Protein AF-A0A661IS57-F1 (afdb_monomer_lite)

Secondary structure (DSSP, 8-state):
-PPPEEE-HHHHHHHHHHHHHHHHTTT----------PPEEE-HHHHHHHHHHHHHHHHHHHHHT--EEEEEESSHHHHHHHHTTS---EEEEETT-TT--HHHHHHHHHHH-TTSEEEEEE-TT-HHHHHHHHHTT--SEEEESP-S-SS-STTT--EEEEEE---

Sequence (167 aa):
MGDYTKYDINEGVKSVLVITRNEYKYHAEVEIDLGDIPHIYCHPGQINEVLMNIIVDAAQAIKSQNREEKLFASSAKEALQIIDKEPVHVLVTDLRMPEMDDLALIKEVKKRKPDIVRVVLSGYSQVPTLLAAINEGDVLRYLTKPWNSEEEFRGSYGILLLTISSF

pLDDT: mean 70.17, std 13.15, range [38.22, 89.88]

Structure (mmCIF, N/CA/C/O backbone):
data_AF-A0A661IS57-F1
#
_entry.id   AF-A0A661IS57-F1
#
loop_
_atom_site.group_PDB
_atom_site.id
_atom_site.type_symbol
_atom_site.label_atom_id
_atom_site.label_alt_id
_atom_site.label_comp_id
_atom_site.label_asym_id
_atom_site.label_entity_id
_atom_site.label_seq_id
_atom_site.pdbx_PDB_ins_code
_atom_site.Cartn_x
_atom_site.Cartn_y
_atom_site.Cartn_z
_atom_site.occupancy
_atom_site.B_iso_or_equiv
_atom_site.auth_seq_id
_atom_site.auth_comp_id
_atom_site.auth_asym_id
_atom_site.auth_atom_id
_atom_site.pdbx_PDB_model_num
ATOM 1 N N . MET A 1 1 ? 13.634 17.571 -32.528 1.00 47.81 1 MET A N 1
ATOM 2 C CA . MET A 1 1 ? 14.122 16.237 -32.932 1.00 47.81 1 MET A CA 1
ATOM 3 C C . MET A 1 1 ? 15.500 16.079 -32.319 1.00 47.81 1 MET A C 1
ATOM 5 O O . MET A 1 1 ? 16.312 16.962 -32.553 1.00 47.81 1 MET A O 1
ATOM 9 N N . GLY A 1 2 ? 15.741 15.062 -31.490 1.00 59.78 2 GLY A N 1
ATOM 10 C CA . GLY A 1 2 ? 17.119 14.700 -31.132 1.00 59.78 2 GLY A CA 1
ATOM 11 C C . GLY A 1 2 ? 17.747 13.884 -32.262 1.00 59.78 2 GLY A C 1
ATOM 12 O O . GLY A 1 2 ? 17.012 13.355 -33.091 1.00 59.78 2 GLY A O 1
ATOM 13 N N . ASP A 1 3 ? 19.070 13.756 -32.290 1.00 79.50 3 ASP A N 1
ATOM 14 C CA . ASP A 1 3 ? 19.757 12.883 -33.249 1.00 79.50 3 ASP A CA 1
ATOM 15 C C . ASP A 1 3 ? 19.811 11.429 -32.753 1.00 79.50 3 ASP A C 1
ATOM 17 O O . ASP A 1 3 ? 19.619 11.151 -31.563 1.00 79.50 3 ASP A O 1
ATOM 21 N N . TYR A 1 4 ? 20.022 10.477 -33.666 1.00 81.75 4 TYR A N 1
ATOM 22 C CA . TYR A 1 4 ? 20.308 9.089 -33.294 1.00 81.75 4 TYR A CA 1
ATOM 23 C C . TYR A 1 4 ? 21.767 8.972 -32.844 1.00 81.75 4 TYR A C 1
ATOM 25 O O . TYR A 1 4 ? 22.684 9.394 -33.552 1.00 81.75 4 TYR A O 1
ATOM 33 N N . THR A 1 5 ? 22.000 8.359 -31.686 1.00 88.69 5 THR A N 1
ATOM 34 C CA . THR A 1 5 ? 23.348 8.117 -31.166 1.00 88.69 5 THR A CA 1
ATOM 35 C C . THR A 1 5 ? 23.462 6.742 -30.517 1.00 88.69 5 THR A C 1
ATOM 37 O O . THR A 1 5 ? 22.463 6.101 -30.193 1.00 88.69 5 THR A O 1
ATOM 40 N N . LYS A 1 6 ? 24.702 6.281 -30.342 1.00 89.88 6 LYS A N 1
ATOM 41 C CA . LYS A 1 6 ? 25.017 5.061 -29.600 1.00 89.88 6 LYS A CA 1
ATOM 42 C C . LYS A 1 6 ? 24.830 5.357 -28.109 1.00 89.88 6 LYS A C 1
ATOM 44 O O . LYS A 1 6 ? 25.528 6.208 -27.565 1.00 89.88 6 LYS A O 1
ATOM 49 N N . TYR A 1 7 ? 23.887 4.672 -27.475 1.00 84.25 7 TYR A N 1
ATOM 50 C CA . TYR A 1 7 ? 23.405 4.964 -26.132 1.00 84.25 7 TYR A CA 1
ATOM 51 C C . TYR A 1 7 ? 23.488 3.741 -25.218 1.00 84.25 7 TYR A C 1
ATOM 53 O O . TYR A 1 7 ? 23.199 2.621 -25.642 1.00 84.25 7 TYR A O 1
ATOM 61 N N . ASP A 1 8 ? 23.874 3.972 -23.965 1.00 87.56 8 ASP A N 1
ATOM 62 C CA . ASP A 1 8 ? 23.873 2.970 -22.904 1.00 87.56 8 ASP A CA 1
ATOM 63 C C . ASP A 1 8 ? 22.564 3.072 -22.103 1.00 87.56 8 ASP A C 1
ATOM 65 O O . ASP A 1 8 ? 22.260 4.106 -21.500 1.00 87.56 8 ASP A O 1
ATOM 69 N N . ILE A 1 9 ? 21.785 1.989 -22.107 1.00 83.00 9 ILE A N 1
ATOM 70 C CA . ILE A 1 9 ? 20.506 1.898 -21.393 1.00 83.00 9 ILE A CA 1
ATOM 71 C C . ILE A 1 9 ? 20.731 1.918 -19.875 1.00 83.00 9 ILE A C 1
ATOM 73 O O . ILE A 1 9 ? 19.917 2.494 -19.152 1.00 83.00 9 ILE A O 1
ATOM 77 N N . ASN A 1 10 ? 21.842 1.360 -19.385 1.00 86.06 10 ASN A N 1
ATOM 78 C CA . ASN A 1 10 ? 22.141 1.301 -17.955 1.00 86.06 10 ASN A CA 1
ATOM 79 C C . ASN A 1 10 ? 22.353 2.709 -17.378 1.00 86.06 10 ASN A C 1
ATOM 81 O O . ASN A 1 10 ? 21.901 2.999 -16.270 1.00 86.06 10 ASN A O 1
ATOM 85 N N . GLU A 1 11 ? 22.964 3.616 -18.144 1.00 87.19 11 GLU A N 1
ATOM 86 C CA . GLU A 1 11 ? 23.077 5.032 -17.773 1.00 87.19 11 GLU A CA 1
ATOM 87 C C . GLU A 1 11 ? 21.727 5.765 -17.848 1.00 87.19 11 GLU A C 1
ATOM 89 O O . GLU A 1 11 ? 21.445 6.617 -17.003 1.00 87.19 11 GLU A O 1
ATOM 94 N N . GLY A 1 12 ? 20.854 5.401 -18.794 1.00 81.06 12 GLY A N 1
ATOM 95 C CA . GLY A 1 12 ? 19.476 5.903 -18.857 1.00 81.06 12 GLY A CA 1
ATOM 96 C C . GLY A 1 12 ? 18.655 5.537 -17.623 1.00 81.06 12 GLY A C 1
ATOM 97 O O . GLY A 1 12 ? 18.087 6.420 -16.981 1.00 81.06 12 GLY A O 1
ATOM 98 N N . VAL A 1 13 ? 18.667 4.262 -17.223 1.00 79.50 13 VAL A N 1
ATOM 99 C CA . VAL A 1 13 ? 17.978 3.773 -16.015 1.00 79.50 13 VAL A CA 1
ATOM 100 C C . VAL A 1 13 ? 18.476 4.506 -14.765 1.00 79.50 13 VAL A C 1
ATOM 102 O O . VAL A 1 13 ? 17.665 5.051 -14.015 1.00 79.50 13 VAL A O 1
ATOM 105 N N . LYS A 1 14 ? 19.799 4.603 -14.563 1.00 85.56 14 LYS A N 1
ATOM 106 C CA . LYS A 1 14 ? 20.387 5.342 -13.429 1.00 85.56 14 LYS A CA 1
ATOM 107 C C . LYS A 1 14 ? 19.982 6.819 -13.430 1.00 85.56 14 LYS A C 1
ATOM 109 O O . LYS A 1 14 ? 19.604 7.351 -12.387 1.00 85.56 14 LYS A O 1
ATOM 114 N N . SER A 1 15 ? 20.046 7.483 -14.588 1.00 85.62 15 SER A N 1
ATOM 115 C CA . SER A 1 15 ? 19.696 8.900 -14.726 1.00 85.62 15 SER A CA 1
ATOM 116 C C . SER A 1 15 ? 18.225 9.153 -14.394 1.00 85.62 15 SER A C 1
ATOM 118 O O . SER A 1 15 ? 17.918 10.031 -13.585 1.00 85.62 15 SER A O 1
ATOM 120 N N . VAL A 1 16 ? 17.319 8.345 -14.950 1.00 81.94 16 VAL A N 1
ATOM 121 C CA . VAL A 1 16 ? 15.880 8.463 -14.702 1.00 81.94 16 VAL A CA 1
ATOM 122 C C . VAL A 1 16 ? 15.550 8.209 -13.233 1.00 81.94 16 VAL A C 1
ATOM 124 O O . VAL A 1 16 ? 14.826 9.014 -12.657 1.00 81.94 16 VAL A O 1
ATOM 127 N N . LEU A 1 17 ? 16.124 7.180 -12.598 1.00 74.75 17 LEU A N 1
ATOM 128 C CA . LEU A 1 17 ? 15.917 6.901 -11.169 1.00 74.75 17 LEU A CA 1
ATOM 129 C C . LEU A 1 17 ? 16.337 8.069 -10.264 1.00 74.75 17 LEU A C 1
ATOM 131 O O . LEU A 1 17 ? 15.648 8.384 -9.295 1.00 74.75 17 LEU A O 1
ATOM 135 N N . VAL A 1 18 ? 17.427 8.773 -10.589 1.00 84.56 18 VAL A N 1
ATOM 136 C CA . VAL A 1 18 ? 17.821 9.987 -9.853 1.00 84.56 18 VAL A CA 1
ATOM 137 C C . VAL A 1 18 ? 16.773 11.096 -9.996 1.00 84.56 18 VAL A C 1
ATOM 139 O O . VAL A 1 18 ? 16.458 11.758 -9.006 1.00 84.56 18 VAL A O 1
ATOM 142 N N . ILE A 1 19 ? 16.207 11.283 -11.193 1.00 81.31 19 ILE A N 1
ATOM 143 C CA . ILE A 1 19 ? 15.199 12.320 -11.469 1.00 81.31 19 ILE A CA 1
ATOM 144 C C . ILE A 1 19 ? 13.854 11.977 -10.805 1.00 81.31 19 ILE A C 1
ATOM 146 O O . ILE A 1 19 ? 13.249 12.832 -10.159 1.00 81.31 19 ILE A O 1
ATOM 150 N N . THR A 1 20 ? 13.401 10.725 -10.905 1.00 78.88 20 THR A N 1
ATOM 151 C CA . THR A 1 20 ? 12.118 10.256 -10.353 1.00 78.88 20 THR A CA 1
ATOM 152 C C . THR A 1 20 ? 12.190 9.881 -8.873 1.00 78.88 20 THR A C 1
ATOM 154 O O . THR A 1 20 ? 11.173 9.511 -8.292 1.00 78.88 20 THR A O 1
ATOM 157 N N . ARG A 1 21 ? 13.347 10.029 -8.209 1.00 80.06 21 ARG A N 1
ATOM 158 C CA . ARG A 1 21 ? 13.565 9.642 -6.801 1.00 80.06 21 ARG A CA 1
ATOM 159 C C . ARG A 1 21 ? 12.491 10.145 -5.837 1.00 80.06 21 ARG A C 1
ATOM 161 O O . ARG A 1 21 ? 12.127 9.439 -4.901 1.00 80.06 21 ARG A O 1
ATOM 168 N N . ASN A 1 22 ? 11.979 11.359 -6.038 1.00 78.31 22 ASN A N 1
ATOM 169 C CA . ASN A 1 22 ? 10.922 11.924 -5.193 1.00 78.31 22 ASN A CA 1
ATOM 170 C C . ASN A 1 22 ? 9.589 11.163 -5.286 1.00 78.31 22 ASN A C 1
ATOM 172 O O . ASN A 1 22 ? 8.807 11.222 -4.339 1.00 78.31 22 ASN A O 1
ATOM 176 N N . GLU A 1 23 ? 9.354 10.425 -6.371 1.00 75.50 23 GLU A N 1
ATOM 177 C CA . GLU A 1 23 ? 8.126 9.663 -6.570 1.00 75.50 23 GLU A CA 1
ATOM 178 C C . GLU A 1 23 ? 8.074 8.381 -5.747 1.00 75.50 23 GLU A C 1
ATOM 180 O O . GLU A 1 23 ? 6.992 8.014 -5.301 1.00 75.50 23 GLU A O 1
ATOM 185 N N . TYR A 1 24 ? 9.212 7.736 -5.479 1.00 72.56 24 TYR A N 1
ATOM 186 C CA . TYR A 1 24 ? 9.239 6.452 -4.773 1.00 72.56 24 TYR A CA 1
ATOM 187 C C . TYR A 1 24 ? 9.925 6.482 -3.399 1.00 72.56 24 TYR A C 1
ATOM 189 O O . TYR A 1 24 ? 9.562 5.677 -2.552 1.00 72.56 24 TYR A O 1
ATOM 197 N N . LYS A 1 25 ? 10.840 7.422 -3.104 1.00 75.69 25 LYS A N 1
ATOM 198 C CA . LYS A 1 25 ? 11.702 7.400 -1.890 1.00 75.69 25 LYS A CA 1
ATOM 199 C C . LYS A 1 25 ? 11.001 7.373 -0.517 1.00 75.69 25 LYS A C 1
ATOM 201 O O . LYS A 1 25 ? 11.686 7.235 0.492 1.00 75.69 25 LYS A O 1
ATOM 206 N N . TYR A 1 26 ? 9.687 7.584 -0.461 1.00 72.00 26 TYR A N 1
ATOM 207 C CA . TYR A 1 26 ? 8.872 7.517 0.762 1.00 72.00 26 TYR A CA 1
ATOM 208 C C . TYR A 1 26 ? 7.955 6.281 0.819 1.00 72.00 26 TYR A C 1
ATOM 210 O O . TYR A 1 26 ? 7.244 6.100 1.804 1.00 72.00 26 TYR A O 1
ATOM 218 N N . HIS A 1 27 ? 7.934 5.465 -0.239 1.00 69.19 27 HIS A N 1
ATOM 219 C CA . HIS A 1 27 ? 6.942 4.405 -0.458 1.00 69.19 27 HIS A CA 1
ATOM 220 C C . HIS A 1 27 ? 7.540 3.099 -1.010 1.00 69.19 27 HIS A C 1
ATOM 222 O O . HIS A 1 27 ? 6.898 2.060 -0.904 1.00 69.19 27 HIS A O 1
ATOM 228 N N . ALA A 1 28 ? 8.747 3.134 -1.583 1.00 63.56 28 ALA A N 1
ATOM 229 C CA . ALA A 1 28 ? 9.475 1.965 -2.060 1.00 63.56 28 ALA A CA 1
ATOM 230 C C . ALA A 1 28 ? 10.996 2.178 -1.990 1.00 63.56 28 ALA A C 1
ATOM 232 O O . ALA A 1 28 ? 11.503 3.288 -2.183 1.00 63.56 28 ALA A O 1
ATOM 233 N N . GLU A 1 29 ? 11.716 1.086 -1.761 1.00 71.94 29 GLU A N 1
ATOM 234 C CA . GLU A 1 29 ? 13.155 0.980 -1.996 1.00 71.94 29 GLU A CA 1
ATOM 235 C C . GLU A 1 29 ? 13.392 0.481 -3.430 1.00 71.94 29 GLU A C 1
ATOM 237 O O . GLU A 1 29 ? 12.581 -0.276 -3.964 1.00 71.94 29 GLU A O 1
ATOM 242 N N . VAL A 1 30 ? 14.467 0.939 -4.079 1.00 74.62 30 VAL A N 1
ATOM 243 C CA . VAL A 1 30 ? 14.806 0.538 -5.453 1.00 74.62 30 VAL A CA 1
ATOM 244 C C . VAL A 1 30 ? 16.138 -0.191 -5.452 1.00 74.62 30 VAL A C 1
ATOM 246 O O . VAL A 1 30 ? 17.189 0.417 -5.253 1.00 74.62 30 VAL A O 1
ATOM 249 N N . GLU A 1 31 ? 16.066 -1.489 -5.718 1.00 78.25 31 GLU A N 1
ATOM 250 C CA . GLU A 1 31 ? 17.206 -2.342 -6.027 1.00 78.25 31 GLU A CA 1
ATOM 251 C C . GLU A 1 31 ? 17.506 -2.276 -7.535 1.00 78.25 31 GLU A C 1
ATOM 253 O O . GLU A 1 31 ? 16.595 -2.181 -8.360 1.00 78.25 31 GLU A O 1
ATOM 258 N N . ILE A 1 32 ? 18.791 -2.276 -7.899 1.00 77.50 32 ILE A N 1
ATOM 259 C CA . ILE A 1 32 ? 19.252 -2.158 -9.287 1.00 77.50 32 ILE A CA 1
ATOM 260 C C . ILE A 1 32 ? 20.156 -3.353 -9.594 1.00 77.50 32 ILE A C 1
ATOM 262 O O . ILE A 1 32 ? 21.334 -3.342 -9.239 1.00 77.50 32 ILE A O 1
ATOM 266 N N . ASP A 1 33 ? 19.610 -4.345 -10.294 1.00 81.69 33 ASP A N 1
ATOM 267 C CA . ASP A 1 33 ? 20.372 -5.427 -10.921 1.00 81.69 33 ASP A CA 1
ATOM 268 C C . ASP A 1 33 ? 20.383 -5.204 -12.440 1.00 81.69 33 ASP A C 1
ATOM 270 O O . ASP A 1 33 ? 19.351 -5.289 -13.111 1.00 81.69 33 ASP A O 1
ATOM 274 N N . LEU A 1 34 ? 21.544 -4.822 -12.976 1.00 77.62 34 LEU A N 1
ATOM 275 C CA . LEU A 1 34 ? 21.741 -4.521 -14.393 1.00 77.62 34 LEU A CA 1
ATOM 276 C C . LEU A 1 34 ? 22.862 -5.399 -14.938 1.00 77.62 34 LEU A C 1
ATOM 278 O O . LEU A 1 34 ? 24.024 -5.260 -14.552 1.00 77.62 34 LEU A O 1
ATOM 282 N N . GLY A 1 35 ? 22.506 -6.270 -15.881 1.00 79.94 35 GLY A N 1
ATOM 283 C CA . GLY A 1 35 ? 23.474 -7.031 -16.660 1.00 79.94 35 GLY A CA 1
ATOM 284 C C . GLY A 1 35 ? 24.290 -6.152 -17.613 1.00 79.94 35 GLY A C 1
ATOM 285 O O . GLY A 1 35 ? 24.029 -4.959 -17.800 1.00 79.94 35 GLY A O 1
ATOM 286 N N . ASP A 1 36 ? 25.273 -6.773 -18.262 1.00 84.56 36 ASP A N 1
ATOM 287 C CA . ASP A 1 36 ? 26.055 -6.130 -19.317 1.00 84.56 36 ASP A CA 1
ATOM 288 C C . ASP A 1 36 ? 25.216 -6.070 -20.608 1.00 84.56 36 ASP A C 1
ATOM 290 O O . ASP A 1 36 ? 24.934 -7.095 -21.236 1.00 84.56 36 ASP A O 1
ATOM 294 N N . IL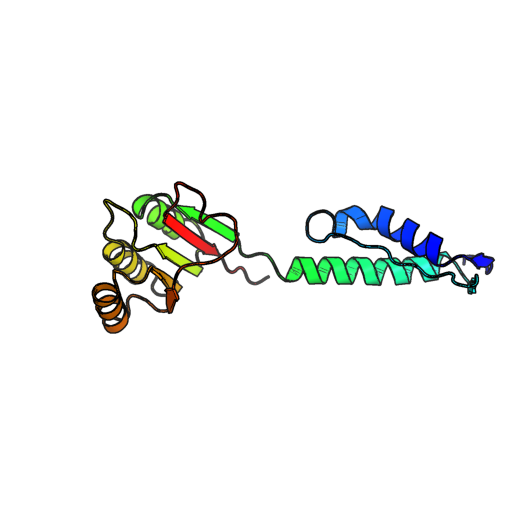E A 1 37 ? 24.737 -4.872 -20.959 1.00 76.44 37 ILE A N 1
ATOM 295 C CA . ILE A 1 37 ? 23.803 -4.643 -22.070 1.00 76.44 37 ILE A CA 1
ATOM 296 C C . ILE A 1 37 ? 24.545 -3.924 -23.208 1.00 76.44 37 ILE A C 1
ATOM 298 O O . ILE A 1 37 ? 25.157 -2.875 -22.987 1.00 76.44 37 ILE A O 1
ATOM 302 N N . PRO A 1 38 ? 24.490 -4.430 -24.457 1.00 76.06 38 PRO A N 1
ATOM 303 C CA . PRO A 1 38 ? 25.118 -3.755 -25.584 1.00 76.06 38 PRO A CA 1
ATOM 304 C C . PRO A 1 38 ? 24.451 -2.401 -25.843 1.00 76.06 38 PRO A C 1
ATOM 306 O O . PRO A 1 38 ? 23.228 -2.268 -25.797 1.00 76.06 38 PRO A O 1
ATOM 309 N N . HIS A 1 39 ? 25.257 -1.394 -26.181 1.00 83.50 39 HIS A N 1
ATOM 310 C CA . HIS A 1 39 ? 24.727 -0.072 -26.508 1.00 83.50 39 HIS A CA 1
ATOM 311 C C . HIS A 1 39 ? 23.814 -0.138 -27.741 1.00 83.50 39 HIS A C 1
ATOM 313 O O . HIS A 1 39 ? 24.182 -0.724 -28.765 1.00 83.50 39 HIS A O 1
ATOM 319 N N . ILE A 1 40 ? 22.678 0.550 -27.677 1.00 84.31 40 ILE A N 1
ATOM 320 C CA . ILE A 1 40 ? 21.701 0.643 -28.767 1.00 84.31 40 ILE A CA 1
ATOM 321 C C . ILE A 1 40 ? 21.889 1.937 -29.566 1.00 84.31 40 ILE A C 1
ATOM 323 O O . ILE A 1 40 ? 22.389 2.927 -29.043 1.00 84.31 40 ILE A O 1
ATOM 327 N N . TYR A 1 41 ? 21.495 1.952 -30.841 1.00 88.00 41 TYR A N 1
ATOM 328 C CA . TYR A 1 41 ? 21.498 3.172 -31.655 1.00 88.00 41 TYR A CA 1
ATOM 329 C C . TYR A 1 41 ? 20.084 3.765 -31.684 1.00 88.00 41 TYR A C 1
ATOM 331 O O . TYR A 1 41 ? 19.203 3.250 -32.369 1.00 88.00 41 TYR A O 1
ATOM 339 N N . CYS A 1 42 ? 19.841 4.804 -30.884 1.00 82.94 42 CYS A N 1
ATOM 340 C CA . CYS A 1 42 ? 18.499 5.330 -30.611 1.00 82.94 42 CYS A CA 1
ATOM 341 C C . CYS A 1 42 ? 18.507 6.848 -30.369 1.00 82.94 42 CYS A C 1
ATOM 343 O O . CYS A 1 42 ? 19.563 7.478 -30.315 1.00 82.94 42 CYS A O 1
ATOM 345 N N . HIS A 1 43 ? 17.325 7.431 -30.165 1.00 84.69 43 HIS A N 1
ATOM 346 C CA . HIS A 1 43 ? 17.168 8.768 -29.593 1.00 84.69 43 HIS A CA 1
ATOM 347 C C . HIS A 1 43 ? 17.130 8.676 -28.054 1.00 84.69 43 HIS A C 1
ATOM 349 O O . HIS A 1 43 ? 16.137 8.179 -27.519 1.00 84.69 43 HIS A O 1
ATOM 355 N N . PRO A 1 44 ? 18.146 9.163 -27.309 1.00 80.88 44 PRO A N 1
ATOM 356 C CA . PRO A 1 44 ? 18.199 8.996 -25.851 1.00 80.88 44 PRO A CA 1
ATOM 357 C C . PRO A 1 44 ? 17.005 9.619 -25.119 1.00 80.88 44 PRO A C 1
ATOM 359 O O . PRO A 1 44 ? 16.500 9.045 -24.161 1.00 80.88 44 PRO A O 1
ATOM 362 N N . GLY A 1 45 ? 16.506 10.761 -25.608 1.00 77.75 45 GLY A N 1
ATOM 363 C CA . GLY A 1 45 ? 15.339 11.433 -25.028 1.00 77.75 45 GLY A CA 1
ATOM 364 C C . GLY A 1 45 ? 14.077 10.565 -25.030 1.00 77.75 45 GLY A C 1
ATOM 365 O O . GLY A 1 45 ? 13.395 10.506 -24.016 1.00 77.75 45 GLY A O 1
ATOM 366 N N . GLN A 1 46 ? 13.813 9.833 -26.119 1.00 78.88 46 GLN A N 1
ATOM 367 C CA . GLN A 1 46 ? 12.640 8.953 -26.218 1.00 78.88 46 GLN A CA 1
ATOM 368 C C . GLN A 1 46 ? 12.765 7.719 -25.316 1.00 78.88 46 GLN A C 1
ATOM 370 O O . GLN A 1 46 ? 11.785 7.304 -24.706 1.00 78.88 46 GLN A O 1
ATOM 375 N N . ILE A 1 47 ? 13.968 7.145 -25.195 1.00 81.19 47 ILE A N 1
ATOM 376 C CA . ILE A 1 47 ? 14.211 6.027 -24.271 1.00 81.19 47 ILE A CA 1
ATOM 377 C C . ILE A 1 47 ? 14.013 6.479 -22.820 1.00 81.19 47 ILE A C 1
ATOM 379 O O . ILE A 1 47 ? 13.325 5.804 -22.059 1.00 81.19 47 ILE A O 1
ATOM 383 N N . ASN A 1 48 ? 14.547 7.644 -22.448 1.00 82.00 48 ASN A N 1
ATOM 384 C CA . ASN A 1 48 ? 14.425 8.162 -21.086 1.00 82.00 48 ASN A CA 1
ATOM 385 C C . ASN A 1 48 ? 12.995 8.593 -20.735 1.00 82.00 48 ASN A C 1
ATOM 387 O O . ASN A 1 48 ? 12.594 8.430 -19.588 1.00 8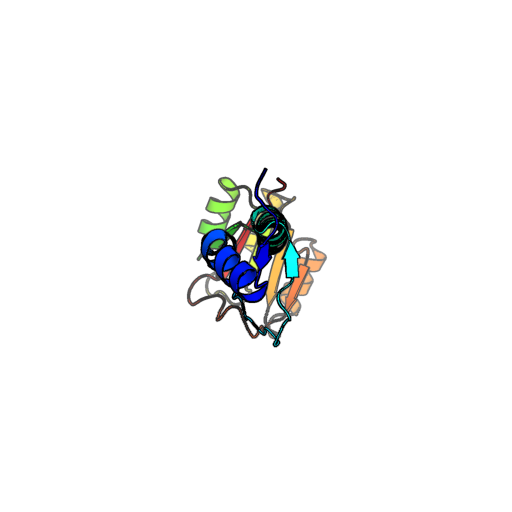2.00 48 ASN A O 1
ATOM 391 N N . GLU A 1 49 ? 12.212 9.078 -21.701 1.00 79.81 49 GLU A N 1
ATOM 392 C CA . GLU A 1 49 ? 10.778 9.350 -21.531 1.00 79.81 49 GLU A CA 1
ATOM 393 C C . GLU A 1 49 ? 9.992 8.061 -21.231 1.00 79.81 49 GLU A C 1
ATOM 395 O O . GLU A 1 49 ? 9.233 8.010 -20.264 1.00 79.81 49 GLU A O 1
ATOM 400 N N . VAL A 1 50 ? 10.240 6.979 -21.981 1.00 72.56 50 VAL A N 1
ATOM 401 C CA . VAL A 1 50 ? 9.611 5.668 -21.730 1.00 72.56 50 VAL A CA 1
ATOM 402 C C . VAL A 1 50 ? 10.025 5.095 -20.370 1.00 72.56 50 VAL A C 1
ATOM 404 O O . VAL A 1 50 ? 9.164 4.663 -19.605 1.00 72.56 50 VAL A O 1
ATOM 407 N N . LEU A 1 51 ? 11.320 5.127 -20.035 1.00 75.06 51 LEU A N 1
ATOM 408 C CA . LEU A 1 51 ? 11.821 4.681 -18.729 1.00 75.06 51 LEU A CA 1
ATOM 409 C C . LEU A 1 51 ? 11.229 5.508 -17.575 1.00 75.06 51 LEU A C 1
ATOM 411 O O . LEU A 1 51 ? 10.870 4.945 -16.541 1.00 75.06 51 LEU A O 1
ATOM 415 N N . MET A 1 52 ? 11.100 6.828 -17.751 1.00 75.12 52 MET A N 1
ATOM 416 C CA . MET A 1 52 ? 10.500 7.719 -16.757 1.00 75.12 52 MET A CA 1
ATOM 417 C C . MET A 1 52 ? 9.041 7.365 -16.513 1.00 75.12 52 MET A C 1
ATOM 419 O O . MET A 1 52 ? 8.673 7.182 -15.356 1.00 75.12 52 MET A O 1
ATOM 423 N N . ASN A 1 53 ? 8.241 7.213 -17.569 1.00 77.12 53 ASN A N 1
ATOM 424 C CA . ASN A 1 53 ? 6.826 6.876 -17.434 1.00 77.12 53 ASN A CA 1
ATOM 425 C C . ASN A 1 53 ? 6.646 5.543 -16.694 1.00 77.12 53 ASN A C 1
ATOM 427 O O . ASN A 1 53 ? 5.913 5.497 -15.716 1.00 77.12 53 ASN A O 1
ATOM 431 N N . ILE A 1 54 ? 7.408 4.498 -17.048 1.00 76.81 54 ILE A N 1
ATOM 432 C CA . ILE A 1 54 ? 7.346 3.193 -16.362 1.00 76.81 54 ILE A CA 1
ATOM 433 C C . ILE A 1 54 ? 7.652 3.318 -14.859 1.00 76.81 54 ILE A C 1
ATOM 435 O O . ILE A 1 54 ? 6.942 2.744 -14.034 1.00 76.81 54 ILE A O 1
ATOM 439 N N . ILE A 1 55 ? 8.694 4.068 -14.484 1.00 78.00 55 ILE A N 1
ATOM 440 C CA . ILE A 1 55 ? 9.083 4.234 -13.074 1.00 78.00 55 ILE A CA 1
ATOM 441 C C . ILE A 1 55 ? 8.074 5.106 -12.312 1.00 78.00 55 ILE A C 1
ATOM 443 O O . ILE A 1 55 ? 7.763 4.815 -11.157 1.00 78.00 55 ILE A O 1
ATOM 447 N N . VAL A 1 56 ? 7.547 6.159 -12.943 1.00 77.25 56 VAL A N 1
ATOM 448 C CA . VAL A 1 56 ? 6.524 7.035 -12.353 1.00 77.25 56 VAL A CA 1
ATOM 449 C C . VAL A 1 56 ? 5.211 6.277 -12.165 1.00 77.25 56 VAL A C 1
ATOM 451 O O . VAL A 1 56 ? 4.663 6.320 -11.067 1.00 77.25 56 VAL A O 1
ATOM 454 N N . ASP A 1 57 ? 4.749 5.528 -13.165 1.00 79.38 57 ASP A N 1
ATOM 455 C CA . ASP A 1 57 ? 3.525 4.725 -13.099 1.00 79.38 57 ASP A CA 1
ATOM 456 C C . ASP A 1 57 ? 3.641 3.624 -12.035 1.00 79.38 57 ASP A C 1
ATOM 458 O O . ASP A 1 57 ? 2.721 3.433 -11.240 1.00 79.38 57 ASP A O 1
ATOM 462 N N . ALA A 1 58 ? 4.792 2.946 -11.940 1.00 69.12 58 ALA A N 1
ATOM 463 C CA . ALA A 1 58 ? 5.050 1.969 -10.882 1.00 69.12 58 ALA A CA 1
ATOM 464 C C . ALA A 1 58 ? 5.029 2.617 -9.485 1.00 69.12 58 ALA A C 1
ATOM 466 O O . ALA A 1 58 ? 4.368 2.114 -8.573 1.00 69.12 58 ALA A O 1
ATOM 467 N N . ALA A 1 59 ? 5.689 3.767 -9.313 1.00 73.06 59 ALA A N 1
ATOM 468 C CA . ALA A 1 59 ? 5.680 4.511 -8.055 1.00 73.06 59 ALA A CA 1
ATOM 469 C C . ALA A 1 59 ? 4.275 5.029 -7.689 1.00 73.06 59 ALA A C 1
ATOM 471 O O . ALA A 1 59 ? 3.884 4.995 -6.521 1.00 73.06 59 ALA A O 1
ATOM 472 N N . GLN A 1 60 ? 3.489 5.472 -8.674 1.00 69.19 60 GLN A N 1
ATOM 473 C CA . GLN A 1 60 ? 2.103 5.904 -8.489 1.00 69.19 60 GLN A CA 1
ATOM 474 C C . GLN A 1 60 ? 1.165 4.736 -8.172 1.00 69.19 60 GLN A C 1
ATOM 476 O O . GLN A 1 60 ? 0.310 4.882 -7.302 1.00 69.19 60 GLN A O 1
ATOM 481 N N . ALA A 1 61 ? 1.350 3.566 -8.787 1.00 65.25 61 ALA A N 1
ATOM 482 C CA . ALA A 1 61 ? 0.599 2.362 -8.449 1.00 65.25 61 ALA A CA 1
ATOM 483 C C . ALA A 1 61 ? 0.854 1.951 -6.988 1.00 65.25 61 ALA A C 1
ATOM 485 O O . ALA A 1 61 ? -0.100 1.749 -6.235 1.00 65.25 61 ALA A O 1
ATOM 486 N N . ILE A 1 62 ? 2.119 1.949 -6.551 1.00 64.69 62 ILE A N 1
ATOM 487 C CA . ILE A 1 62 ? 2.508 1.688 -5.154 1.00 64.69 62 ILE A CA 1
ATOM 488 C C . ILE A 1 62 ? 1.896 2.737 -4.202 1.00 64.69 62 ILE A C 1
ATOM 490 O O . ILE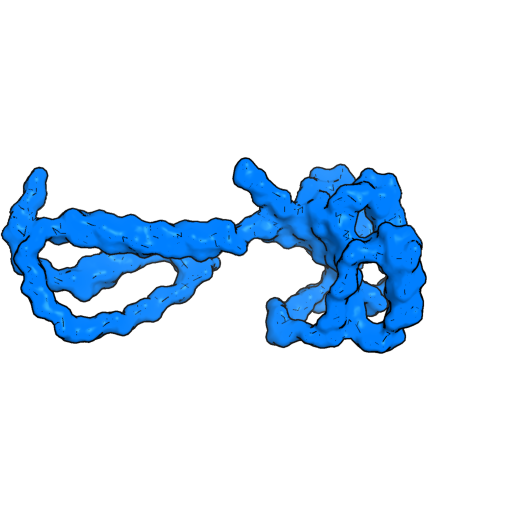 A 1 62 ? 1.338 2.375 -3.168 1.00 64.69 62 ILE A O 1
ATOM 494 N N . LYS A 1 63 ? 1.905 4.028 -4.569 1.00 62.66 63 LYS A N 1
ATOM 495 C CA . LYS A 1 63 ? 1.216 5.100 -3.818 1.00 62.66 63 LYS A CA 1
ATOM 496 C C . LYS A 1 63 ? -0.302 4.901 -3.737 1.00 62.66 63 LYS A C 1
ATOM 498 O O . LYS A 1 63 ? -0.888 5.110 -2.679 1.00 62.66 63 LYS A O 1
ATOM 503 N N . SER A 1 64 ? -0.951 4.511 -4.835 1.00 57.75 64 SER A N 1
ATOM 504 C CA . SER A 1 64 ? -2.414 4.365 -4.914 1.00 57.75 64 SER A CA 1
ATOM 505 C C . SER A 1 64 ? -2.969 3.229 -4.054 1.00 57.75 64 SER A C 1
ATOM 507 O O . SER A 1 64 ? -4.163 3.208 -3.772 1.00 57.75 64 SER A O 1
ATOM 509 N N . GLN A 1 65 ? -2.108 2.321 -3.585 1.00 54.50 65 GLN A N 1
ATOM 510 C CA . GLN A 1 65 ? -2.478 1.278 -2.632 1.00 54.50 65 GLN A CA 1
ATOM 511 C C . GLN A 1 65 ? -2.532 1.774 -1.173 1.00 54.50 65 GLN A C 1
ATOM 513 O O . GLN A 1 65 ? -2.847 0.973 -0.298 1.00 54.50 65 GLN A O 1
ATOM 518 N N . ASN A 1 66 ? -2.248 3.055 -0.874 1.00 51.66 66 ASN A N 1
ATOM 519 C CA . ASN A 1 66 ? -2.297 3.561 0.504 1.00 51.66 66 ASN A CA 1
ATOM 520 C C . ASN A 1 66 ? -2.665 5.054 0.661 1.00 51.66 66 ASN A C 1
ATOM 522 O O . ASN A 1 66 ? -1.804 5.937 0.660 1.00 51.66 66 ASN A O 1
ATOM 526 N N . ARG A 1 67 ? -3.948 5.316 0.948 1.00 49.69 67 ARG A N 1
ATOM 527 C CA . ARG A 1 67 ? -4.406 6.440 1.792 1.00 49.69 67 ARG A CA 1
ATOM 528 C C . ARG A 1 67 ? -5.586 6.022 2.681 1.00 49.69 67 ARG A C 1
ATOM 530 O O . ARG A 1 67 ? -6.683 6.562 2.586 1.00 49.69 67 ARG A O 1
ATOM 537 N N . GLU A 1 68 ? -5.330 5.074 3.577 1.00 56.31 68 GLU A N 1
ATOM 538 C CA . GLU A 1 68 ? -6.088 4.986 4.828 1.00 56.31 68 GLU A CA 1
ATOM 539 C C . GLU A 1 68 ? -5.572 6.085 5.767 1.00 56.31 68 GLU A C 1
ATOM 541 O O . GLU A 1 68 ? -4.389 6.091 6.117 1.00 56.31 68 GLU A O 1
ATOM 546 N N . GLU A 1 69 ? -6.421 7.023 6.188 1.00 60.12 69 GLU A N 1
ATOM 547 C CA . GLU A 1 69 ? -6.024 7.963 7.242 1.00 60.12 69 GLU A CA 1
ATOM 548 C C . GLU A 1 69 ? -6.255 7.299 8.606 1.00 60.12 69 GLU A C 1
ATOM 550 O O . GLU A 1 69 ? -7.394 7.085 9.032 1.00 60.12 69 GLU A O 1
ATOM 555 N N . LYS A 1 70 ? -5.144 6.909 9.249 1.00 67.06 70 LYS A N 1
ATOM 556 C CA . LYS A 1 70 ? -5.105 6.268 10.569 1.00 67.06 70 LYS A CA 1
ATOM 557 C C . LYS A 1 70 ? -5.114 7.333 11.672 1.00 67.06 70 LYS A C 1
ATOM 559 O O . LYS A 1 70 ? -4.113 8.015 11.885 1.00 67.06 70 LYS A O 1
ATOM 564 N N . LEU A 1 71 ? -6.217 7.434 12.406 1.00 76.56 71 LEU A N 1
ATOM 565 C CA . LEU A 1 71 ? -6.362 8.259 13.607 1.00 76.56 71 LEU A CA 1
ATOM 566 C C . LEU A 1 71 ? -6.322 7.361 14.852 1.00 76.56 71 LEU A C 1
ATOM 568 O O . LEU A 1 71 ? -6.868 6.263 14.845 1.00 76.56 71 LEU A O 1
ATOM 572 N N . PHE A 1 72 ? -5.702 7.812 15.940 1.00 80.06 72 PHE A N 1
ATOM 573 C CA . PHE A 1 72 ? -5.557 7.018 17.168 1.00 80.06 72 PHE A CA 1
ATOM 574 C C . PHE A 1 72 ? -6.247 7.696 18.349 1.00 80.06 72 PHE A C 1
ATOM 576 O O . PHE A 1 72 ? -6.280 8.922 18.427 1.00 80.06 72 PHE A O 1
ATOM 583 N N . ALA A 1 73 ? -6.766 6.895 19.279 1.00 81.00 73 ALA A N 1
ATOM 584 C CA . ALA A 1 73 ? -7.327 7.372 20.536 1.00 81.00 73 ALA A CA 1
ATOM 585 C C . ALA A 1 73 ? -6.826 6.544 21.729 1.00 81.00 73 ALA A C 1
ATOM 587 O O . ALA A 1 73 ? -6.693 5.319 21.679 1.00 81.00 73 ALA A O 1
ATOM 588 N N . SER A 1 74 ? -6.554 7.246 22.824 1.00 79.00 74 SER A N 1
ATOM 589 C CA . SER A 1 74 ? -6.133 6.706 24.120 1.00 79.00 74 SER A CA 1
ATOM 590 C C . SER A 1 74 ? -7.320 6.304 25.002 1.00 79.00 74 SER A C 1
ATOM 592 O O . SER A 1 74 ? -7.155 5.571 25.971 1.00 79.00 74 SER A O 1
ATOM 594 N N . SER A 1 75 ? -8.533 6.762 24.671 1.00 79.75 75 SER A N 1
ATOM 595 C CA . SER A 1 75 ? -9.763 6.466 25.413 1.00 79.75 75 SER A CA 1
ATOM 596 C C . SER A 1 75 ? -11.007 6.535 24.521 1.00 79.75 75 SER A C 1
ATOM 598 O O . SER A 1 75 ? -11.026 7.248 23.520 1.00 79.75 75 SER A O 1
ATOM 600 N N . ALA A 1 76 ? -12.099 5.878 24.920 1.00 81.94 76 ALA A N 1
ATOM 601 C CA . ALA A 1 76 ? -13.399 5.975 24.248 1.00 81.94 76 ALA A CA 1
ATOM 602 C C . ALA A 1 76 ? -13.938 7.408 24.205 1.00 81.94 76 ALA A C 1
ATOM 604 O O . ALA A 1 76 ? -14.612 7.781 23.251 1.00 81.94 76 ALA A O 1
ATOM 605 N N . LYS A 1 77 ? -13.641 8.232 25.219 1.00 84.88 77 LYS A N 1
ATOM 606 C CA . LYS A 1 77 ? -14.046 9.643 25.228 1.00 84.88 77 LYS A CA 1
ATOM 607 C C . LYS A 1 77 ? -13.372 10.411 24.091 1.00 84.88 77 LYS A C 1
ATOM 609 O O . LYS A 1 77 ? -14.041 11.173 23.401 1.00 84.88 77 LYS A O 1
ATOM 614 N N . GLU A 1 78 ? -12.077 10.189 23.892 1.00 85.81 78 GLU A N 1
ATOM 615 C CA . GLU A 1 78 ? -11.323 10.746 22.768 1.00 85.81 78 GLU A CA 1
ATOM 616 C C . GLU A 1 78 ? -11.802 10.155 21.434 1.00 85.81 78 GLU A C 1
ATOM 618 O O . GLU A 1 78 ? -12.081 10.905 20.504 1.00 85.81 78 GLU A O 1
ATOM 623 N N . ALA A 1 79 ? -12.026 8.840 21.358 1.00 85.81 79 ALA A N 1
ATOM 624 C CA . ALA A 1 79 ? -12.529 8.192 20.147 1.00 85.81 79 ALA A CA 1
ATOM 625 C C . ALA A 1 79 ? -13.904 8.728 19.712 1.00 85.81 79 ALA A C 1
ATOM 627 O O . ALA A 1 79 ? -14.107 9.010 18.535 1.00 85.81 79 ALA A O 1
ATOM 628 N N . LEU A 1 80 ? -14.830 8.938 20.655 1.00 87.75 80 LEU A N 1
ATOM 629 C CA . LEU A 1 80 ? -16.123 9.575 20.389 1.00 87.75 80 LEU A CA 1
ATOM 630 C C . LEU A 1 80 ? -15.950 11.030 19.928 1.00 87.75 80 LEU A C 1
ATOM 632 O O . LEU A 1 80 ? -16.610 11.443 18.981 1.00 87.75 80 LEU A O 1
ATOM 636 N N . GLN A 1 81 ? -15.031 11.792 20.533 1.00 88.88 81 GLN A N 1
ATOM 637 C CA . GLN A 1 81 ? -14.722 13.160 20.097 1.00 88.88 81 GLN A CA 1
ATOM 638 C C . GLN A 1 81 ? -14.116 13.228 18.688 1.00 88.88 81 GLN A C 1
ATOM 640 O O . GLN A 1 81 ? -14.335 14.227 18.006 1.00 88.88 81 GLN A O 1
ATOM 645 N N . ILE A 1 82 ? -13.367 12.207 18.262 1.00 87.12 82 ILE A N 1
ATOM 646 C CA . ILE A 1 82 ? -12.858 12.088 16.890 1.00 87.12 82 ILE A CA 1
ATOM 647 C C . ILE A 1 82 ? -13.998 11.692 15.943 1.00 87.12 82 ILE A C 1
ATOM 649 O O . ILE A 1 82 ? -14.194 12.359 14.938 1.00 87.12 82 ILE A O 1
ATOM 653 N N . ILE A 1 83 ? -14.814 10.687 16.282 1.00 87.50 83 ILE A N 1
ATOM 654 C CA . ILE A 1 83 ? -15.969 10.240 15.472 1.00 87.50 83 ILE A CA 1
ATOM 655 C C . ILE A 1 83 ? -17.027 11.346 15.273 1.00 87.50 83 ILE A C 1
ATOM 657 O O . ILE A 1 83 ? -17.721 11.376 14.253 1.00 87.50 83 ILE A O 1
ATOM 661 N N . ASP A 1 84 ? -17.161 12.266 16.231 1.00 86.38 84 ASP A N 1
ATOM 662 C CA . ASP A 1 84 ? -18.055 13.425 16.123 1.00 86.38 84 ASP A CA 1
ATOM 663 C C . ASP A 1 84 ? -17.496 14.539 15.197 1.00 86.38 84 ASP A C 1
ATOM 665 O O . ASP A 1 84 ? -18.253 15.437 14.821 1.00 86.38 84 ASP A O 1
ATOM 669 N N . LYS A 1 85 ? -16.201 14.510 14.831 1.00 84.12 85 LYS A N 1
ATOM 670 C CA . LYS A 1 85 ? -15.500 15.571 14.071 1.00 84.12 85 LYS A CA 1
ATOM 671 C C . LYS A 1 85 ? -14.952 15.131 12.713 1.00 84.12 85 LYS A C 1
ATOM 673 O O . LYS A 1 85 ? -15.041 15.893 11.758 1.00 84.12 85 LYS A O 1
ATOM 678 N N . GLU A 1 86 ? -14.395 13.929 12.647 1.00 80.56 86 GLU A N 1
ATOM 679 C CA . GLU A 1 86 ? -13.668 13.386 11.501 1.00 80.56 86 GLU A CA 1
ATOM 680 C C . GLU A 1 86 ? -14.506 12.327 10.763 1.00 80.56 86 GLU A C 1
ATOM 682 O O . GLU A 1 86 ? -15.328 11.642 11.386 1.00 80.56 86 GLU A O 1
ATOM 687 N N . PRO A 1 87 ? -14.312 12.141 9.444 1.00 73.88 87 PRO A N 1
ATOM 688 C CA . PRO A 1 87 ? -15.058 11.173 8.638 1.00 73.88 87 PRO A CA 1
ATOM 689 C C . PRO A 1 87 ? -14.581 9.725 8.872 1.00 73.88 87 PRO A C 1
ATOM 691 O O . PRO A 1 87 ? -14.096 9.055 7.965 1.00 73.88 87 PRO A O 1
ATOM 694 N N . VAL A 1 88 ? -14.729 9.209 10.092 1.00 78.38 88 VAL A N 1
ATOM 695 C CA . VAL A 1 88 ? -14.372 7.821 10.427 1.00 78.38 88 VAL A CA 1
ATOM 696 C C . VAL A 1 88 ? -15.315 6.837 9.728 1.00 78.38 88 VAL A C 1
ATOM 698 O O . VAL A 1 88 ? -16.534 6.975 9.803 1.00 78.38 88 VAL A O 1
ATOM 701 N N . HIS A 1 89 ? -14.742 5.803 9.108 1.00 76.69 89 HIS A N 1
ATOM 702 C CA . HIS A 1 89 ? -15.462 4.722 8.426 1.00 76.69 89 HIS A CA 1
ATOM 703 C C . HIS A 1 89 ? -15.321 3.372 9.154 1.00 76.69 89 HIS A C 1
ATOM 705 O O . HIS A 1 89 ? -16.252 2.564 9.158 1.00 76.69 89 HIS A O 1
ATOM 711 N N . VAL A 1 90 ? -14.180 3.131 9.810 1.00 74.62 90 VAL A N 1
ATOM 712 C CA . VAL A 1 90 ? -13.912 1.913 10.593 1.00 74.62 90 VAL A CA 1
ATOM 713 C C . VAL A 1 90 ? -13.379 2.288 11.975 1.00 74.62 90 VAL A C 1
ATOM 715 O O . VAL A 1 90 ? -12.493 3.127 12.099 1.00 74.62 90 VAL A O 1
ATOM 718 N N . LEU A 1 91 ? -13.893 1.638 13.016 1.00 80.62 91 LEU A N 1
ATOM 719 C CA . LEU A 1 91 ? -13.374 1.681 14.384 1.00 80.62 91 LEU A CA 1
ATOM 720 C C . LEU A 1 91 ? -12.757 0.322 14.724 1.00 80.62 91 LEU A C 1
ATOM 722 O O . LEU A 1 91 ? -13.393 -0.710 14.520 1.00 80.62 91 LEU A O 1
ATOM 726 N N . VAL A 1 92 ? -11.558 0.330 15.299 1.00 79.50 92 VAL A N 1
ATOM 727 C CA . VAL A 1 92 ? -10.820 -0.838 15.783 1.00 79.50 92 VAL A CA 1
ATOM 728 C C . VAL A 1 92 ? -10.445 -0.608 17.255 1.00 79.50 92 VAL A C 1
ATOM 730 O O . VAL A 1 92 ? -9.719 0.336 17.554 1.00 79.50 92 VAL A O 1
ATOM 733 N N . THR A 1 93 ? -10.917 -1.451 18.182 1.00 76.06 93 THR A N 1
ATOM 734 C CA . THR A 1 93 ? -10.582 -1.368 19.629 1.00 76.06 93 THR A CA 1
ATOM 735 C C . THR A 1 93 ? -10.030 -2.691 20.169 1.00 76.06 93 THR A C 1
ATOM 737 O O . THR A 1 93 ? -10.383 -3.753 19.653 1.00 76.06 93 THR A O 1
ATOM 740 N N . ASP A 1 94 ? -9.167 -2.652 21.188 1.00 73.44 94 ASP A N 1
ATOM 741 C CA . ASP A 1 94 ? -8.578 -3.832 21.844 1.00 73.44 94 ASP A CA 1
ATOM 742 C C . ASP A 1 94 ? -9.177 -4.089 23.232 1.00 73.44 94 ASP A C 1
ATOM 744 O O . ASP A 1 94 ? -8.995 -3.277 24.134 1.00 73.44 94 ASP A O 1
ATOM 748 N N . LEU A 1 95 ? -9.767 -5.276 23.442 1.00 63.38 95 LEU A N 1
ATOM 749 C CA . LEU A 1 95 ? -10.447 -5.679 24.694 1.00 63.38 95 LEU A CA 1
ATOM 750 C C . LEU A 1 95 ? -9.531 -5.814 25.931 1.00 63.38 95 LEU A C 1
ATOM 752 O O . LEU A 1 95 ? -9.882 -6.475 26.907 1.00 63.38 95 LEU A O 1
ATOM 756 N N . ARG A 1 96 ? -8.304 -5.295 25.894 1.00 58.00 96 ARG A N 1
ATOM 757 C CA . ARG A 1 96 ? -7.312 -5.402 26.976 1.00 58.00 96 ARG A CA 1
ATOM 758 C C . ARG A 1 96 ? -7.120 -4.106 27.759 1.00 58.00 96 ARG A C 1
ATOM 760 O O . ARG A 1 96 ? -6.262 -4.079 28.637 1.00 58.00 96 ARG A O 1
ATOM 767 N N . MET A 1 97 ? -7.895 -3.065 27.465 1.00 55.62 97 MET A N 1
ATOM 768 C CA . MET A 1 97 ? -7.825 -1.782 28.162 1.00 55.62 97 MET A CA 1
ATOM 769 C C . MET A 1 97 ? -8.355 -1.897 29.604 1.00 55.62 97 MET A C 1
ATOM 771 O O . MET A 1 97 ? -9.532 -2.202 29.802 1.00 55.62 97 MET A O 1
ATOM 775 N N . PRO A 1 98 ? -7.532 -1.633 30.636 1.00 48.38 98 PRO A N 1
ATOM 776 C CA . PRO A 1 98 ? -8.045 -1.394 31.979 1.00 48.38 98 PRO A CA 1
ATOM 777 C C . PRO A 1 98 ? -8.909 -0.122 31.985 1.00 48.38 98 PRO A C 1
ATOM 779 O O . PRO A 1 98 ? -8.654 0.805 31.223 1.00 48.38 98 PRO A O 1
ATOM 782 N N . GLU A 1 99 ? -9.899 -0.064 32.878 1.00 50.53 99 GLU A N 1
ATOM 783 C CA . GLU A 1 99 ? -10.772 1.105 33.120 1.00 50.53 99 GLU A CA 1
ATOM 784 C C . GLU A 1 99 ? -11.781 1.482 32.013 1.00 50.53 99 GLU A C 1
ATOM 786 O O . GLU A 1 99 ? -12.500 2.473 32.159 1.00 50.53 99 GLU A O 1
ATOM 791 N N . MET A 1 100 ? -11.923 0.685 30.948 1.00 53.56 100 MET A N 1
ATOM 792 C CA . MET A 1 100 ? -12.869 0.961 29.861 1.00 53.56 100 MET A CA 1
ATOM 793 C C . MET A 1 100 ? -13.797 -0.219 29.571 1.00 53.56 100 MET A C 1
ATOM 795 O O . MET A 1 100 ? -13.346 -1.328 29.311 1.00 53.56 100 MET A O 1
ATOM 799 N N . ASP A 1 101 ? -15.107 0.033 29.554 1.00 66.88 101 ASP A N 1
ATOM 800 C CA . ASP A 1 101 ? -16.062 -0.899 28.955 1.00 66.88 101 ASP A CA 1
ATOM 801 C C . ASP A 1 101 ? -16.052 -0.701 27.430 1.00 66.88 101 ASP A C 1
ATOM 803 O O . ASP A 1 101 ? -16.749 0.163 26.890 1.00 66.88 101 ASP A O 1
ATOM 807 N N . ASP A 1 102 ? -15.224 -1.479 26.728 1.00 63.88 102 ASP A N 1
ATOM 808 C CA . ASP A 1 102 ? -15.159 -1.485 25.261 1.00 63.88 102 ASP A CA 1
ATOM 809 C C . ASP A 1 102 ? -16.537 -1.718 24.618 1.00 63.88 102 ASP A C 1
ATOM 811 O O . ASP A 1 102 ? -16.833 -1.153 23.561 1.00 63.88 102 ASP A O 1
ATOM 815 N N . LEU A 1 103 ? -17.424 -2.485 25.267 1.00 70.56 103 LEU A N 1
ATOM 816 C CA . LEU A 1 103 ? -18.788 -2.690 24.777 1.00 70.56 103 LEU A CA 1
ATOM 817 C C . LEU A 1 103 ? -19.608 -1.400 24.842 1.00 70.56 103 LEU A C 1
ATOM 819 O O . LEU A 1 103 ? -20.414 -1.152 23.945 1.00 70.56 103 LEU A O 1
ATOM 823 N N . ALA A 1 104 ? -19.391 -0.552 25.850 1.00 76.56 104 ALA A N 1
ATOM 824 C CA . ALA A 1 104 ? -20.056 0.744 25.952 1.00 76.56 104 ALA A CA 1
ATOM 825 C C . ALA A 1 104 ? -19.619 1.703 24.831 1.00 76.56 104 ALA A C 1
ATOM 827 O O . ALA A 1 104 ? -20.473 2.384 24.257 1.00 76.56 104 ALA A O 1
ATOM 828 N N . LEU A 1 105 ? -18.332 1.709 24.449 1.00 80.81 105 LEU A N 1
ATOM 829 C CA . LEU A 1 105 ? -17.858 2.446 23.266 1.00 80.81 105 LEU A CA 1
ATOM 830 C C . LEU A 1 105 ? -18.552 1.941 21.995 1.00 80.81 105 LEU A C 1
ATOM 832 O O . LEU A 1 105 ? -19.106 2.734 21.236 1.00 80.81 105 LEU A O 1
ATOM 836 N N . ILE A 1 106 ? -18.556 0.625 21.776 1.00 80.00 106 ILE A N 1
ATOM 837 C CA . ILE A 1 106 ? -19.148 0.007 20.584 1.00 80.00 106 ILE A CA 1
ATOM 838 C C . ILE A 1 106 ? -20.655 0.316 20.496 1.00 80.00 106 ILE A C 1
ATOM 840 O O . ILE A 1 106 ? -21.143 0.687 19.424 1.00 80.00 106 ILE A O 1
ATOM 844 N N . LYS A 1 107 ? -21.381 0.230 21.620 1.00 81.00 107 LYS A N 1
ATOM 845 C CA . LYS A 1 107 ? -22.817 0.545 21.722 1.00 81.00 107 LYS A CA 1
ATOM 846 C C . LYS A 1 107 ? -23.113 2.021 21.454 1.00 81.00 107 LYS A C 1
ATOM 848 O O . LYS A 1 107 ? -24.039 2.329 20.703 1.00 81.00 107 LYS A O 1
ATOM 853 N N . GLU A 1 108 ? -22.317 2.938 22.000 1.00 84.69 108 GLU A N 1
ATOM 854 C CA . GLU A 1 108 ? -22.497 4.376 21.769 1.00 84.69 108 GLU A CA 1
ATOM 855 C C . GLU A 1 108 ? -22.147 4.771 20.321 1.00 84.69 108 GLU A C 1
ATOM 857 O O . GLU A 1 108 ? -22.875 5.549 19.704 1.00 84.69 108 GLU A O 1
ATOM 862 N N . VAL A 1 109 ? -21.111 4.173 19.718 1.00 85.44 109 VAL A N 1
ATOM 863 C CA . VAL A 1 109 ? -20.776 4.386 18.297 1.00 85.44 109 VAL A CA 1
ATOM 864 C C . VAL A 1 109 ? -21.873 3.842 17.383 1.00 85.44 109 VAL A C 1
ATOM 866 O O . VAL A 1 109 ? -22.324 4.571 16.502 1.00 85.44 109 VAL A O 1
ATOM 869 N N . LYS A 1 110 ? -22.394 2.631 17.632 1.00 82.62 110 LYS A N 1
ATOM 870 C CA . LYS A 1 110 ? -23.551 2.080 16.898 1.00 82.62 110 LYS A CA 1
ATOM 871 C C . LYS A 1 110 ? -24.767 3.008 16.956 1.00 82.62 110 LYS A C 1
ATOM 873 O O . LYS A 1 110 ? -25.460 3.170 15.957 1.00 82.62 110 LYS A O 1
ATOM 878 N N . LYS A 1 111 ? -25.022 3.623 18.114 1.00 84.38 111 LYS A N 1
ATOM 879 C CA . LYS A 1 111 ? -26.144 4.546 18.332 1.00 84.38 111 LYS A CA 1
ATOM 880 C C . LYS A 1 111 ? -25.973 5.890 17.612 1.00 84.38 111 LYS A C 1
ATOM 882 O O . LYS A 1 111 ? -26.966 6.449 17.157 1.00 84.38 111 LYS A O 1
ATOM 887 N N . ARG A 1 112 ? -24.747 6.421 17.523 1.00 85.06 112 ARG A N 1
ATOM 888 C CA . ARG A 1 112 ? -24.452 7.719 16.878 1.00 85.06 112 ARG A CA 1
ATOM 889 C C . ARG A 1 112 ? -24.230 7.627 15.371 1.00 85.06 112 ARG A C 1
ATOM 891 O O . ARG A 1 112 ? -24.630 8.525 14.636 1.00 85.06 112 ARG A O 1
ATOM 898 N N . LYS A 1 113 ? -23.519 6.588 14.937 1.00 81.75 113 LYS A N 1
ATOM 899 C CA . LYS A 1 113 ? -22.972 6.402 13.588 1.00 81.75 113 LYS A CA 1
ATOM 900 C C . LYS A 1 113 ? -23.051 4.906 13.229 1.00 81.75 113 LYS A C 1
ATOM 902 O O . LYS A 1 113 ? -22.027 4.219 13.236 1.00 81.75 113 LYS A O 1
ATOM 907 N N . PRO A 1 114 ? -24.256 4.365 12.962 1.00 81.56 114 PRO A N 1
ATOM 908 C CA . PRO A 1 114 ? -24.447 2.931 12.728 1.00 81.56 114 PRO A CA 1
ATOM 909 C C . PRO A 1 114 ? -23.614 2.397 11.553 1.00 81.56 114 PRO A C 1
ATOM 911 O O . PRO A 1 114 ? -23.183 1.243 11.598 1.00 81.56 114 PRO A O 1
ATOM 914 N N . ASP A 1 115 ? -23.334 3.246 10.562 1.00 76.94 115 ASP A N 1
ATOM 915 C CA . ASP A 1 115 ? -22.568 2.924 9.353 1.00 76.94 115 ASP A CA 1
ATOM 916 C C . ASP A 1 115 ? -21.067 2.695 9.609 1.00 76.94 115 ASP A C 1
ATOM 918 O O . ASP A 1 115 ? -20.389 2.102 8.772 1.00 76.94 115 ASP A O 1
ATOM 922 N N . ILE A 1 116 ? -20.535 3.108 10.771 1.00 79.69 116 ILE A N 1
ATOM 923 C CA . ILE A 1 116 ? -19.139 2.829 11.132 1.00 79.69 116 ILE A CA 1
ATOM 924 C C . ILE A 1 116 ? -18.976 1.334 11.398 1.00 79.69 116 ILE A C 1
ATOM 926 O O . ILE A 1 116 ? -19.602 0.756 12.300 1.00 79.69 116 ILE A O 1
ATOM 930 N N . VAL A 1 117 ? -18.070 0.717 10.641 1.00 74.38 117 VAL A N 1
ATOM 931 C CA . VAL A 1 117 ? -17.689 -0.684 10.801 1.00 74.38 117 VAL A CA 1
ATOM 932 C C . VAL A 1 117 ? -16.917 -0.837 12.108 1.00 74.38 117 VAL A C 1
ATOM 934 O O . VAL A 1 117 ? -15.807 -0.334 12.256 1.00 74.38 117 VAL A O 1
ATOM 937 N N . ARG A 1 118 ? -17.512 -1.541 13.073 1.00 80.12 118 ARG A N 1
ATOM 938 C CA . ARG A 1 118 ? -16.925 -1.799 14.395 1.00 80.12 118 ARG A CA 1
ATOM 939 C C . ARG A 1 118 ? -16.181 -3.135 14.394 1.00 80.12 118 ARG A C 1
ATOM 941 O O . ARG A 1 118 ? -16.799 -4.193 14.230 1.00 80.1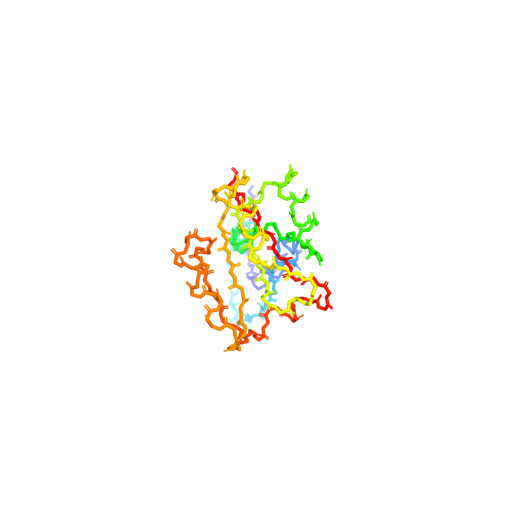2 118 ARG A O 1
ATOM 948 N N . VAL A 1 119 ? -14.866 -3.066 14.578 1.00 73.44 119 VAL A N 1
ATOM 949 C CA . VAL A 1 119 ? -13.929 -4.192 14.635 1.00 73.44 119 VAL A CA 1
ATOM 950 C C . VAL A 1 119 ? -13.347 -4.305 16.038 1.00 73.44 119 VAL A C 1
ATOM 952 O O . VAL A 1 119 ? -12.928 -3.314 16.634 1.00 73.44 119 VAL A O 1
ATOM 955 N N . VAL A 1 120 ? -13.291 -5.527 16.562 1.00 72.31 120 VAL A N 1
ATOM 956 C CA . VAL A 1 120 ? -12.751 -5.795 17.899 1.00 72.31 120 VAL A CA 1
ATOM 957 C C . VAL A 1 120 ? -11.535 -6.708 17.811 1.00 72.31 120 VAL A C 1
ATOM 959 O O . VAL A 1 120 ? -11.600 -7.806 17.251 1.00 72.31 120 VAL A O 1
ATOM 962 N N . LEU A 1 121 ? -10.425 -6.247 18.382 1.00 66.06 121 LEU A N 1
ATOM 963 C CA . LEU A 1 121 ? -9.211 -7.022 18.587 1.00 66.06 121 LEU A CA 1
ATOM 964 C C . LEU A 1 121 ? -9.299 -7.728 19.940 1.00 66.06 121 LEU A C 1
ATOM 966 O O . LEU A 1 121 ? -9.663 -7.129 20.953 1.00 66.06 121 LEU A O 1
ATOM 970 N N . SER A 1 122 ? -8.954 -9.012 19.967 1.00 61.56 122 SER A N 1
ATOM 971 C CA . SER A 1 122 ? -8.911 -9.774 21.212 1.00 61.56 122 SER A CA 1
ATOM 972 C C . SER A 1 122 ? -7.744 -10.756 21.235 1.00 61.56 122 SER A C 1
ATOM 974 O O . SER A 1 122 ? -7.331 -11.306 20.211 1.00 61.56 122 SER A O 1
ATOM 976 N N . GLY A 1 123 ? -7.211 -10.987 22.433 1.00 57.50 123 GLY A N 1
ATOM 977 C CA . GLY A 1 123 ? -6.413 -12.172 22.736 1.00 57.50 123 GLY A CA 1
ATOM 978 C C . GLY A 1 123 ? -7.300 -13.235 23.388 1.00 57.50 123 GLY A C 1
ATOM 979 O O . GLY A 1 123 ? -8.258 -12.889 24.068 1.00 57.50 123 GLY A O 1
ATOM 980 N N . TYR A 1 124 ? -6.938 -14.509 23.226 1.00 50.03 124 TYR A N 1
ATOM 981 C CA . TYR A 1 124 ? -7.700 -15.730 23.566 1.00 50.03 124 TYR A CA 1
ATOM 982 C C . TYR A 1 124 ? -8.465 -15.809 24.915 1.00 50.03 124 TYR A C 1
ATOM 984 O O . TYR A 1 124 ? -9.250 -16.734 25.101 1.00 50.03 124 TYR A O 1
ATOM 992 N N . SER A 1 125 ? -8.273 -14.890 25.861 1.00 52.97 125 SER A N 1
ATOM 993 C CA . SER A 1 125 ? -8.831 -14.938 27.218 1.00 52.97 125 SER A CA 1
ATOM 994 C C . SER A 1 125 ? -10.244 -14.351 27.400 1.00 52.97 125 SER A C 1
ATOM 996 O O . SER A 1 125 ? -10.763 -14.440 28.507 1.00 52.97 125 SER A O 1
ATOM 998 N N . GLN A 1 126 ? -10.879 -13.755 26.377 1.00 55.75 126 GLN A N 1
ATOM 999 C CA . GLN A 1 126 ? -12.175 -13.046 26.525 1.00 55.75 126 GLN A CA 1
ATOM 1000 C C . GLN A 1 126 ? -13.272 -13.449 25.516 1.00 55.75 126 GLN A C 1
ATOM 1002 O O . GLN A 1 126 ? -14.173 -12.673 25.196 1.00 55.75 126 GLN A O 1
ATOM 1007 N N . VAL A 1 127 ? -13.230 -14.692 25.030 1.00 56.03 127 VAL A N 1
ATOM 1008 C CA . VAL A 1 127 ? -14.190 -15.226 24.041 1.00 56.03 127 VAL A CA 1
ATOM 1009 C C . VAL A 1 127 ? -15.679 -15.080 24.444 1.00 56.03 127 VAL A C 1
ATOM 1011 O O . VAL A 1 127 ? -16.464 -14.700 23.575 1.00 56.03 127 VAL A O 1
ATOM 1014 N N . PRO A 1 128 ? -16.117 -15.312 25.705 1.00 57.44 128 PRO A N 1
ATOM 1015 C CA . PRO A 1 128 ? -17.544 -15.245 26.056 1.00 57.44 128 PRO A CA 1
ATOM 1016 C C . PRO A 1 128 ? -18.166 -13.852 25.873 1.00 57.44 128 PRO A C 1
ATOM 1018 O O . PRO A 1 128 ? -19.261 -13.732 25.328 1.00 57.44 128 PRO A O 1
ATOM 1021 N N . THR A 1 129 ? -17.450 -12.800 26.278 1.00 59.56 129 THR A N 1
ATOM 1022 C CA . THR A 1 129 ? -17.890 -11.399 26.169 1.00 59.56 129 THR A CA 1
ATOM 1023 C C . THR A 1 129 ? -18.044 -10.968 24.708 1.00 59.56 129 THR A C 1
ATOM 1025 O O . THR A 1 129 ? -19.007 -10.295 24.345 1.00 59.56 129 THR A O 1
ATOM 1028 N N . LEU A 1 130 ? -17.125 -11.418 23.847 1.00 58.19 130 LEU A N 1
ATOM 1029 C CA . LEU A 1 130 ? -17.151 -11.134 22.413 1.00 58.19 130 LEU A CA 1
ATOM 1030 C C . LEU A 1 130 ? -18.367 -11.775 21.716 1.00 58.19 130 LEU A C 1
ATOM 1032 O O . LEU A 1 130 ? -18.970 -11.148 20.846 1.00 58.19 130 LEU A O 1
ATOM 1036 N N . LEU A 1 131 ? -18.769 -12.987 22.119 1.00 60.12 131 LEU A N 1
ATOM 1037 C CA . LEU A 1 131 ? -19.942 -13.668 21.552 1.00 60.12 131 LEU A CA 1
ATOM 1038 C C . LEU A 1 131 ? -21.255 -12.922 21.839 1.00 60.12 131 LEU A C 1
ATOM 1040 O O . LEU A 1 131 ? -22.118 -12.868 20.964 1.00 60.12 131 LEU A O 1
ATOM 1044 N N . ALA A 1 132 ? -21.403 -12.312 23.019 1.00 61.75 132 ALA A N 1
ATOM 1045 C CA . ALA A 1 132 ? -22.574 -11.490 23.336 1.00 61.75 132 ALA A CA 1
ATOM 1046 C C . ALA A 1 132 ? -22.676 -10.270 22.399 1.00 61.75 132 ALA A C 1
ATOM 1048 O O . ALA A 1 132 ? -23.713 -10.048 21.777 1.00 61.75 132 ALA A O 1
ATOM 1049 N N . ALA A 1 133 ? -21.569 -9.546 22.211 1.00 59.56 133 ALA A N 1
ATOM 1050 C CA . ALA A 1 133 ? -21.513 -8.359 21.356 1.00 59.56 133 ALA A CA 1
ATOM 1051 C C . ALA A 1 133 ? -21.722 -8.664 19.856 1.00 59.56 133 ALA A C 1
ATOM 1053 O O . ALA A 1 133 ? -22.271 -7.843 19.119 1.00 59.56 133 ALA A O 1
ATOM 1054 N N . ILE A 1 134 ? -21.316 -9.851 19.394 1.00 60.44 134 ILE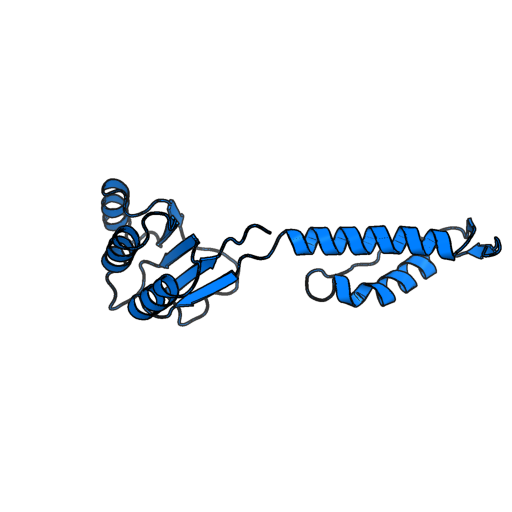 A N 1
ATOM 1055 C CA . ILE A 1 134 ? -21.621 -10.333 18.038 1.00 60.44 134 ILE A CA 1
ATOM 1056 C C . ILE A 1 134 ? -23.123 -10.626 17.899 1.00 60.44 134 ILE A C 1
ATOM 1058 O O . ILE A 1 134 ? -23.747 -10.172 16.942 1.00 60.44 134 ILE A O 1
ATOM 1062 N N . ASN A 1 135 ? -23.725 -11.327 18.866 1.00 57.44 135 ASN A N 1
ATOM 1063 C CA . ASN A 1 135 ? -25.145 -11.697 18.823 1.00 57.44 135 ASN A CA 1
ATOM 1064 C C . ASN A 1 135 ? -26.098 -10.491 18.959 1.00 57.44 135 ASN A C 1
ATOM 1066 O O . ASN A 1 135 ? -27.176 -10.500 18.371 1.00 57.44 135 ASN A O 1
ATOM 1070 N N . GLU A 1 136 ? -25.697 -9.434 19.672 1.00 62.38 136 GLU A N 1
ATOM 1071 C CA . GLU A 1 136 ? -26.420 -8.148 19.729 1.00 62.38 136 GLU A CA 1
ATOM 1072 C C . GLU A 1 136 ? -26.229 -7.294 18.447 1.00 62.38 136 GLU A C 1
ATOM 1074 O O . GLU A 1 136 ? -26.839 -6.231 18.286 1.00 62.38 136 GLU A O 1
ATOM 1079 N N . GLY A 1 137 ? -25.404 -7.753 17.494 1.00 57.84 137 GLY A N 1
ATOM 1080 C CA . GLY A 1 137 ? -25.080 -7.033 16.258 1.00 57.84 137 GLY A CA 1
ATOM 1081 C C . GLY A 1 137 ? -24.292 -5.745 16.512 1.00 57.84 137 GLY A C 1
ATOM 1082 O O . GLY A 1 137 ? -24.449 -4.754 15.791 1.00 57.84 137 GLY A O 1
ATOM 1083 N N . ASP A 1 138 ? -23.531 -5.698 17.603 1.00 60.34 138 ASP A N 1
ATOM 1084 C CA . ASP A 1 138 ? -22.734 -4.541 18.013 1.00 60.34 138 ASP A CA 1
ATOM 1085 C C . ASP A 1 138 ? -21.342 -4.564 17.374 1.00 60.34 138 ASP A C 1
ATOM 1087 O O . ASP A 1 138 ? -20.820 -3.513 16.997 1.00 60.34 138 ASP A O 1
ATOM 1091 N N . VAL A 1 139 ? -20.789 -5.758 17.156 1.00 58.78 139 VAL A N 1
ATOM 1092 C CA . VAL A 1 139 ? -19.502 -5.992 16.484 1.00 58.78 139 VAL A CA 1
ATOM 1093 C C . VAL A 1 139 ? -19.740 -6.610 15.110 1.00 58.78 139 VAL A C 1
ATOM 1095 O O . VAL A 1 139 ? -20.406 -7.637 15.008 1.00 58.78 139 VAL A O 1
ATOM 1098 N N . LEU A 1 140 ? -19.172 -6.016 14.052 1.00 55.66 140 LEU A N 1
ATOM 1099 C CA . LEU A 1 140 ? -19.315 -6.535 12.684 1.00 55.66 140 LEU A CA 1
ATOM 1100 C C . LEU A 1 140 ? -18.193 -7.516 12.309 1.00 55.66 140 LEU A C 1
ATOM 1102 O O . LEU A 1 140 ? -18.394 -8.403 11.482 1.00 55.66 140 LEU A O 1
ATOM 1106 N N . ARG A 1 141 ? -17.000 -7.372 12.905 1.00 57.22 141 ARG A N 1
ATOM 1107 C CA . ARG A 1 141 ? -15.853 -8.255 12.646 1.00 57.22 141 ARG A CA 1
ATOM 1108 C C . ARG A 1 141 ? -14.958 -8.379 13.879 1.00 57.22 141 ARG A C 1
ATOM 1110 O O . ARG A 1 141 ? -14.724 -7.398 14.577 1.00 57.22 141 ARG A O 1
ATOM 1117 N N . TYR A 1 142 ? -14.425 -9.571 14.126 1.00 62.88 142 TYR A N 1
ATOM 1118 C CA . TYR A 1 142 ? -13.422 -9.810 15.166 1.00 62.88 142 TYR A CA 1
ATOM 1119 C C . TYR A 1 142 ? -12.086 -10.212 14.535 1.00 62.88 142 TYR A C 1
ATOM 1121 O O . TYR A 1 142 ? -12.071 -10.810 13.457 1.00 62.88 142 TYR A O 1
ATOM 1129 N N . LEU A 1 143 ? -10.973 -9.902 15.202 1.00 56.22 143 LEU A N 1
ATOM 1130 C CA . LEU A 1 143 ? -9.628 -10.311 14.788 1.00 56.22 143 LEU A CA 1
ATOM 1131 C C . LEU A 1 143 ? -8.805 -10.781 16.004 1.00 56.22 143 LEU A C 1
ATOM 1133 O O . LEU A 1 143 ? -8.869 -10.192 17.086 1.00 56.22 143 LEU A O 1
ATOM 1137 N N . THR A 1 144 ? -8.025 -11.850 15.834 1.00 53.03 144 THR A N 1
ATOM 1138 C CA . THR A 1 144 ? -7.283 -12.526 16.914 1.00 53.03 144 THR A CA 1
ATOM 1139 C C . THR A 1 144 ? -5.800 -12.156 16.923 1.00 53.03 144 THR A C 1
ATOM 1141 O O . THR A 1 144 ? -5.110 -12.400 15.939 1.00 53.03 144 THR A O 1
ATOM 1144 N N . LYS A 1 145 ? -5.287 -11.647 18.050 1.00 54.12 145 LYS A N 1
ATOM 1145 C CA . LYS A 1 145 ? -3.840 -11.440 18.284 1.00 54.12 145 LYS A CA 1
ATOM 1146 C C . LYS A 1 145 ? -3.112 -12.797 18.460 1.00 54.12 145 LYS A C 1
ATOM 1148 O O . LYS A 1 145 ? -3.742 -13.719 18.990 1.00 54.12 145 LYS A O 1
ATOM 1153 N N . PRO A 1 146 ? -1.810 -12.944 18.119 1.00 48.44 146 PRO A N 1
ATOM 1154 C CA . PRO A 1 146 ? -0.813 -11.897 17.840 1.00 48.44 146 PRO A CA 1
ATOM 1155 C C . PRO A 1 146 ? -0.583 -11.575 16.351 1.00 48.44 146 PRO A C 1
ATOM 1157 O O . PRO A 1 146 ? -0.869 -12.383 15.474 1.00 48.44 146 PRO A O 1
ATOM 1160 N N . TRP A 1 147 ? 0.013 -10.404 16.101 1.00 55.03 147 TRP A N 1
ATOM 1161 C CA . TRP A 1 147 ? 0.501 -9.931 14.798 1.00 55.03 147 TRP A CA 1
ATOM 1162 C C . TRP A 1 147 ? 1.993 -9.599 14.942 1.00 55.03 147 TRP A C 1
ATOM 1164 O O . TRP A 1 147 ? 2.379 -9.071 15.984 1.00 55.03 147 TRP A O 1
ATOM 1174 N N . ASN A 1 148 ? 2.822 -9.906 13.938 1.00 46.19 148 ASN A N 1
ATOM 1175 C CA . ASN A 1 148 ? 4.290 -9.797 14.044 1.00 46.19 148 ASN A CA 1
ATOM 1176 C C . ASN A 1 148 ? 4.892 -8.498 13.459 1.00 46.19 148 ASN A C 1
ATOM 1178 O O . ASN A 1 148 ? 6.105 -8.320 13.526 1.00 46.19 148 ASN A O 1
ATOM 1182 N N . SER A 1 149 ? 4.056 -7.611 12.912 1.00 45.62 149 SER A N 1
ATOM 1183 C CA . SER A 1 149 ? 4.287 -6.177 12.652 1.00 45.62 149 SER A CA 1
ATOM 1184 C C . SER A 1 149 ? 2.930 -5.528 12.277 1.00 45.62 149 SER A C 1
ATOM 1186 O O . SER A 1 149 ? 1.971 -6.258 12.017 1.00 45.62 149 SER A O 1
ATOM 1188 N N . GLU A 1 150 ? 2.715 -4.206 12.241 1.00 49.12 150 GLU A N 1
ATOM 1189 C CA . GLU A 1 150 ? 3.537 -3.050 12.667 1.00 49.12 150 GLU A CA 1
ATOM 1190 C C . GLU A 1 150 ? 4.128 -3.245 14.091 1.00 49.12 150 GLU A C 1
ATOM 1192 O O . GLU A 1 150 ? 3.536 -3.962 14.901 1.00 49.12 150 GLU A O 1
ATOM 1197 N N . GLU A 1 151 ? 5.316 -2.694 14.401 1.00 46.62 151 GLU A N 1
ATOM 1198 C CA . GLU A 1 151 ? 5.994 -2.940 15.695 1.00 46.62 151 GLU A CA 1
ATOM 1199 C C . GLU A 1 151 ? 5.248 -2.293 16.871 1.00 46.62 151 GLU A C 1
ATOM 1201 O O . GLU A 1 151 ? 5.432 -1.120 17.193 1.00 46.62 151 GLU A O 1
ATOM 1206 N N . GLU A 1 152 ? 4.417 -3.123 17.505 1.00 48.91 152 GLU A N 1
ATOM 1207 C CA . GLU A 1 152 ? 3.415 -2.794 18.515 1.00 48.91 152 GLU A CA 1
ATOM 1208 C C . GLU A 1 152 ? 2.273 -1.887 18.018 1.00 48.91 152 GLU A C 1
ATOM 1210 O O . GLU A 1 152 ? 2.394 -1.056 17.122 1.00 48.91 152 GLU A O 1
ATOM 1215 N N . PHE A 1 153 ? 1.116 -2.004 18.670 1.00 50.75 153 PHE A N 1
ATOM 1216 C CA . PHE A 1 153 ? -0.003 -1.065 18.538 1.00 50.75 153 PHE A CA 1
ATOM 1217 C C . PHE A 1 153 ? 0.314 0.161 19.431 1.00 50.75 153 PHE A C 1
ATOM 1219 O O . PHE A 1 153 ? -0.286 0.361 20.482 1.00 50.75 153 PHE A O 1
ATOM 1226 N N . ARG A 1 154 ? 1.427 0.835 19.096 1.00 47.41 154 ARG A N 1
ATOM 1227 C CA . ARG A 1 154 ? 2.481 1.300 20.030 1.00 47.41 154 ARG A CA 1
ATOM 1228 C C . ARG A 1 154 ? 2.028 1.887 21.377 1.00 47.41 154 ARG A C 1
ATOM 1230 O O . ARG A 1 154 ? 1.632 3.047 21.484 1.00 47.41 154 ARG A O 1
ATOM 1237 N N . GLY A 1 155 ? 2.264 1.096 22.427 1.00 48.88 155 GLY A N 1
ATOM 1238 C CA . GLY A 1 155 ? 2.650 1.520 23.781 1.00 48.88 155 GLY A CA 1
ATOM 1239 C C . GLY A 1 155 ? 1.641 2.250 24.679 1.00 48.88 155 GLY A C 1
ATOM 1240 O O . GLY A 1 155 ? 1.796 2.181 25.897 1.00 48.88 155 GLY A O 1
ATOM 1241 N N . SER A 1 156 ? 0.645 2.974 24.156 1.00 46.19 156 SER A N 1
ATOM 1242 C CA . SER A 1 156 ? -0.282 3.774 24.997 1.00 46.19 156 SER A CA 1
ATOM 1243 C C . SER A 1 156 ? -1.666 4.071 24.397 1.00 46.19 156 SER A C 1
ATOM 1245 O O . SER A 1 156 ? -2.468 4.732 25.051 1.00 46.19 156 SER A O 1
ATOM 1247 N N . TYR A 1 157 ? -1.975 3.603 23.184 1.00 50.47 157 TYR A N 1
ATOM 1248 C CA . TYR A 1 157 ? -3.247 3.885 22.505 1.00 50.47 157 TYR A CA 1
ATOM 1249 C C . TYR A 1 157 ? -3.992 2.576 22.233 1.00 50.47 157 TYR A C 1
ATOM 1251 O O . TYR A 1 157 ? -3.447 1.695 21.579 1.00 50.47 157 TYR A O 1
ATOM 1259 N N . GLY A 1 158 ? -5.215 2.424 22.749 1.00 60.44 158 GLY A N 1
ATOM 1260 C CA . GLY A 1 158 ? -6.003 1.187 22.612 1.00 60.44 158 GLY A CA 1
ATOM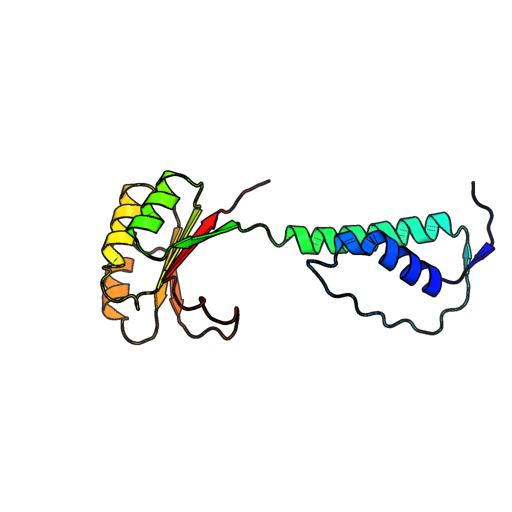 1261 C C . GLY A 1 158 ? -7.020 1.186 21.470 1.00 60.44 158 GLY A C 1
ATOM 1262 O O . GLY A 1 158 ? -7.622 0.148 21.195 1.00 60.44 158 GLY A O 1
ATOM 1263 N N . ILE A 1 159 ? -7.199 2.325 20.794 1.00 70.75 159 ILE A N 1
ATOM 1264 C CA . ILE A 1 159 ? -8.198 2.518 19.741 1.00 70.75 159 ILE A CA 1
ATOM 1265 C C . ILE A 1 159 ? -7.538 3.094 18.481 1.00 70.75 159 ILE A C 1
ATOM 1267 O O . ILE A 1 159 ? -6.792 4.073 18.543 1.00 70.75 159 ILE A O 1
ATOM 1271 N N . LEU A 1 160 ? -7.874 2.507 17.334 1.00 70.94 160 LEU A N 1
ATOM 1272 C CA . LEU A 1 160 ? -7.539 2.962 15.987 1.00 70.94 160 LEU A CA 1
ATOM 1273 C C . LEU A 1 160 ? -8.842 3.252 15.229 1.00 70.94 160 LEU A C 1
ATOM 1275 O O . LEU A 1 160 ? -9.782 2.461 15.237 1.00 70.94 160 LEU A O 1
ATOM 1279 N N . LEU A 1 161 ? -8.893 4.395 14.566 1.00 69.06 161 LEU A N 1
ATOM 1280 C CA . LEU A 1 161 ? -9.994 4.880 13.747 1.00 69.06 161 LEU A CA 1
ATOM 1281 C C . LEU A 1 161 ? -9.451 5.045 12.325 1.00 69.06 161 LEU A C 1
ATOM 1283 O O . LEU A 1 161 ? -8.389 5.636 12.139 1.00 69.06 161 LEU A O 1
ATOM 1287 N N . LEU A 1 162 ? -10.152 4.512 11.329 1.00 54.81 162 LEU A N 1
ATOM 1288 C CA . LEU A 1 162 ? -9.746 4.586 9.926 1.00 54.81 162 LEU A CA 1
ATOM 1289 C C . LEU A 1 162 ? -10.780 5.362 9.120 1.00 54.81 162 LEU A C 1
ATOM 1291 O O . LEU A 1 162 ? -11.979 5.060 9.158 1.00 54.81 162 LEU A O 1
ATOM 1295 N N . THR A 1 163 ? -10.291 6.311 8.336 1.00 46.94 163 THR A N 1
ATOM 1296 C CA . THR A 1 163 ? -11.048 6.968 7.272 1.00 46.94 163 THR A CA 1
ATOM 1297 C C . THR A 1 163 ? -10.723 6.286 5.946 1.00 46.94 163 THR A C 1
ATOM 1299 O O . THR A 1 163 ? -9.556 6.207 5.557 1.00 46.94 163 THR A O 1
ATOM 1302 N N . ILE A 1 164 ? -11.756 5.813 5.243 1.00 50.62 164 ILE A N 1
ATOM 1303 C CA . ILE A 1 164 ? -11.650 5.307 3.871 1.00 50.62 164 ILE A CA 1
ATOM 1304 C C . ILE A 1 164 ? -12.190 6.398 2.950 1.00 50.62 164 ILE A C 1
ATOM 1306 O O . ILE A 1 164 ? -13.390 6.472 2.698 1.00 50.62 164 ILE A O 1
ATOM 1310 N N . SER A 1 165 ? -11.305 7.258 2.457 1.00 38.22 165 SER A N 1
ATOM 1311 C CA . SER A 1 165 ? -11.674 8.268 1.464 1.00 38.22 165 SER A CA 1
ATOM 1312 C C . SER A 1 165 ? -11.652 7.653 0.066 1.00 38.22 165 SER A C 1
ATOM 1314 O O . SER A 1 165 ? -10.599 7.238 -0.416 1.00 38.22 165 SER A O 1
ATOM 1316 N N . SER A 1 166 ? -12.801 7.625 -0.610 1.00 39.78 166 SER A N 1
ATOM 1317 C CA . SER A 1 166 ? -12.830 7.513 -2.072 1.00 39.78 166 SER A CA 1
ATOM 1318 C C . SER A 1 166 ? -12.395 8.842 -2.697 1.00 39.78 166 SER A C 1
ATOM 1320 O O . SER A 1 166 ? -12.807 9.884 -2.193 1.00 39.78 166 SER A O 1
ATOM 1322 N N . PHE A 1 167 ? -11.598 8.753 -3.768 1.00 47.59 167 PHE A N 1
ATOM 1323 C CA . PHE A 1 167 ? -10.972 9.840 -4.544 1.00 47.59 167 PHE A CA 1
ATOM 1324 C C . PHE A 1 167 ? -11.740 11.172 -4.623 1.00 47.59 167 PHE A C 1
ATOM 1326 O O . PHE A 1 167 ? -12.918 11.147 -5.045 1.00 47.59 167 PHE A O 1
#

Radius of gyration: 24.83 Å; chains: 1; bounding box: 52×32×66 Å

Foldseek 3Di:
DAAWDFADVLVLLVVLCVVCVVLAVVQDDDDDDDDDDGTDGGRSVVSSVVSNCVVNVVSVVSVVVDDWDKDFALALVVVVVCVVPDQFQEKEFEPPDPPDDVLVSLVVCCVPPVRYAYEYEYEPPCVVVVVVCVVVVSHPYYDYDDDPDPPPVPDRTGMITIDDDDD